Protein AF-A0A7V3HUS3-F1 (afdb_monomer)

Nearest PDB structures (foldseek):
  8jgx-assembly1_B  TM=8.316E-01  e=3.744E-03  Acinetobacter baumannii 15827
  3mdq-assembly1_A  TM=8.584E-01  e=7.652E-03  Cytophaga hutchinsonii ATCC 33406
  1t6d-assembly2_B  TM=8.579E-01  e=1.206E-02  Aquifex aeolicus VF5
  2flo-assembly2_D  TM=7.701E-01  e=3.995E-03  Escherichia coli O157:H7
  1t6c-assembly1_A  TM=8.568E-01  e=2.165E-02  Aquifex aeolicus VF5

Mean predicted aligned error: 2.53 Å

Solvent-accessible surface area (backbone atoms only — not comparable to full-atom values): 3464 Å² total; per-residue (Å²): 90,80,48,76,48,82,44,56,45,39,38,37,39,38,34,32,41,81,86,81,73,41,80,74,45,77,49,77,46,82,33,36,39,49,5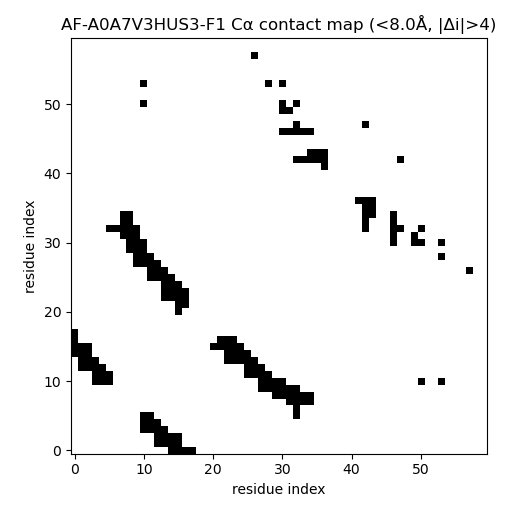4,60,23,89,81,64,77,43,71,39,70,68,25,52,48,40,45,54,52,55,54,59,69,69,72,112

Secondary structure (DSSP, 8-state):
-EEEEE-SSEEEEEEEETTTTEEEEEEEEE--TTTTHHHHSS--HHHHHHHHHHHHHH--

Radius of gyration: 13.59 Å; Cα contacts (8 Å, |Δi|>4): 92; chains: 1; bounding box: 33×13×35 Å

pLDDT: mean 96.63, std 4.29, range [66.06, 98.5]

Foldseek 3Di:
DWDWDDDQFKIKIWDADPVVRDTPDIDMDGLNQCVCCVVPVHRDPSSVVSVVVSVVVPPD

Structure (mmCIF, N/CA/C/O backbone):
data_AF-A0A7V3HUS3-F1
#
_entry.id   AF-A0A7V3HUS3-F1
#
loop_
_atom_site.group_PDB
_atom_site.id
_atom_site.type_symbol
_atom_site.label_atom_id
_atom_site.label_alt_id
_atom_site.label_comp_id
_atom_site.label_asym_id
_atom_site.label_entity_id
_atom_site.label_seq_id
_atom_site.pdbx_PDB_ins_code
_atom_site.Cartn_x
_atom_site.Cartn_y
_atom_site.Cartn_z
_atom_site.occupancy
_atom_site.B_iso_or_equiv
_atom_site.auth_seq_id
_atom_site.auth_comp_id
_atom_site.auth_asym_id
_atom_site.auth_atom_id
_atom_site.pdbx_PDB_model_num
ATOM 1 N N . MET A 1 1 ? -11.947 -2.896 9.940 1.00 93.00 1 MET A N 1
ATOM 2 C CA . MET A 1 1 ? -11.685 -3.454 8.592 1.00 93.00 1 MET A CA 1
ATOM 3 C C . MET A 1 1 ? -10.498 -2.709 8.020 1.00 93.00 1 MET A C 1
ATOM 5 O O . MET A 1 1 ? -10.440 -1.505 8.217 1.00 93.00 1 MET A O 1
ATOM 9 N N . ILE A 1 2 ? -9.568 -3.401 7.363 1.00 96.69 2 ILE A N 1
ATOM 10 C CA . ILE A 1 2 ? -8.433 -2.763 6.687 1.00 96.69 2 ILE A CA 1
ATOM 11 C C . ILE A 1 2 ? -8.687 -2.805 5.183 1.00 96.69 2 ILE A C 1
ATOM 13 O O . ILE A 1 2 ? -8.962 -3.876 4.642 1.00 96.69 2 ILE A O 1
ATOM 17 N N . ALA A 1 3 ? -8.597 -1.655 4.525 1.00 97.44 3 ALA A N 1
ATOM 18 C CA . ALA A 1 3 ? -8.588 -1.536 3.075 1.00 97.44 3 ALA A CA 1
ATOM 19 C C . ALA A 1 3 ? -7.191 -1.107 2.620 1.00 97.44 3 ALA A C 1
ATOM 21 O O . ALA A 1 3 ? -6.602 -0.201 3.207 1.00 97.44 3 ALA A O 1
ATOM 22 N N . ILE A 1 4 ? -6.667 -1.763 1.584 1.00 97.75 4 ILE A N 1
ATOM 23 C CA . ILE A 1 4 ? -5.378 -1.434 0.971 1.00 97.75 4 ILE A CA 1
ATOM 24 C C . ILE A 1 4 ? -5.627 -1.165 -0.513 1.00 97.75 4 ILE A C 1
ATOM 26 O O . ILE A 1 4 ? -6.126 -2.039 -1.220 1.00 97.75 4 ILE A O 1
ATOM 30 N N . ASP A 1 5 ? -5.274 0.034 -0.967 1.00 98.12 5 ASP A N 1
ATOM 31 C CA . ASP A 1 5 ? -5.311 0.456 -2.369 1.00 98.12 5 ASP A CA 1
ATOM 32 C C . ASP A 1 5 ? -3.871 0.577 -2.882 1.00 98.12 5 ASP A C 1
ATOM 34 O O . ASP A 1 5 ? -3.089 1.396 -2.393 1.00 98.12 5 ASP A O 1
ATOM 38 N N . LEU A 1 6 ? -3.501 -0.275 -3.840 1.00 97.94 6 LEU A N 1
ATOM 39 C CA . LEU A 1 6 ? -2.185 -0.267 -4.474 1.00 97.94 6 LEU A CA 1
ATOM 40 C C . LEU A 1 6 ? -2.300 0.319 -5.881 1.00 97.94 6 LEU A C 1
ATOM 42 O O . LEU A 1 6 ? -2.538 -0.394 -6.855 1.00 97.94 6 LEU A O 1
ATOM 46 N N . GLY A 1 7 ? -2.097 1.628 -5.981 1.00 97.56 7 GLY A N 1
ATOM 47 C CA . GLY A 1 7 ? -2.068 2.334 -7.252 1.00 97.56 7 GLY A CA 1
ATOM 48 C C . GLY A 1 7 ? -0.710 2.271 -7.956 1.00 97.56 7 GLY A C 1
ATOM 49 O O . GLY A 1 7 ? 0.324 1.895 -7.395 1.00 97.56 7 GLY A O 1
ATOM 50 N N . SER A 1 8 ? -0.697 2.746 -9.204 1.00 98.00 8 SER A N 1
ATOM 51 C CA . SER A 1 8 ? 0.514 2.861 -10.030 1.00 98.00 8 SER A CA 1
ATOM 52 C C . SER A 1 8 ? 1.575 3.787 -9.428 1.00 98.00 8 SER A C 1
ATOM 54 O O . SER A 1 8 ? 2.764 3.603 -9.680 1.00 98.00 8 SER A O 1
ATOM 56 N N . ASN A 1 9 ? 1.161 4.774 -8.628 1.00 98.19 9 ASN A N 1
ATOM 57 C CA . ASN A 1 9 ? 2.062 5.726 -7.977 1.00 98.19 9 ASN A CA 1
ATOM 58 C C . ASN A 1 9 ? 2.074 5.606 -6.448 1.00 98.19 9 ASN A C 1
ATOM 60 O O . ASN A 1 9 ? 3.127 5.740 -5.822 1.00 98.19 9 ASN A O 1
ATOM 64 N N . THR A 1 10 ? 0.915 5.351 -5.851 1.00 98.50 10 THR A N 1
ATOM 65 C CA . THR A 1 10 ? 0.684 5.545 -4.421 1.00 98.50 10 THR A CA 1
ATOM 66 C C . THR A 1 10 ? 0.055 4.295 -3.820 1.00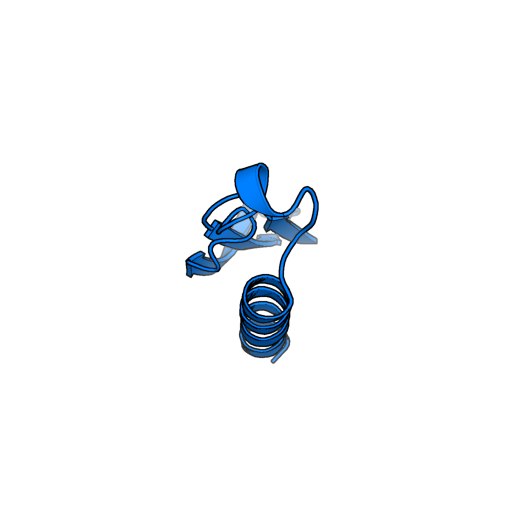 98.50 10 THR A C 1
ATOM 68 O O . THR A 1 10 ? -0.843 3.713 -4.422 1.00 98.50 10 THR A O 1
ATOM 71 N N . LEU A 1 11 ? 0.522 3.909 -2.635 1.00 98.44 11 LEU A N 1
ATOM 72 C CA . LEU A 1 11 ? -0.112 2.924 -1.768 1.00 98.44 11 LEU A CA 1
ATOM 73 C C . LEU A 1 11 ? -0.889 3.670 -0.684 1.00 98.44 11 LEU A C 1
ATOM 75 O O . LEU A 1 11 ? -0.340 4.577 -0.053 1.00 98.44 11 LEU A O 1
ATOM 79 N N . ARG A 1 12 ? -2.141 3.275 -0.459 1.00 98.50 12 ARG A N 1
ATOM 80 C CA . ARG A 1 12 ? -2.994 3.803 0.608 1.00 98.50 12 ARG A CA 1
ATOM 81 C C . ARG A 1 12 ? -3.509 2.678 1.485 1.00 98.50 12 ARG A C 1
ATOM 83 O O . ARG A 1 12 ? -3.848 1.607 0.985 1.00 98.50 12 ARG A O 1
ATOM 90 N N . VAL A 1 13 ? -3.598 2.941 2.782 1.00 98.12 13 VAL A N 1
ATOM 91 C CA . VAL A 1 13 ? -4.182 2.032 3.766 1.00 98.12 13 VAL A CA 1
ATOM 92 C C . VAL A 1 13 ? -5.176 2.803 4.613 1.00 98.12 13 VAL A C 1
ATOM 94 O O . VAL A 1 13 ? -4.870 3.890 5.095 1.00 98.12 13 VAL A O 1
ATOM 97 N N . LEU A 1 14 ? -6.357 2.224 4.790 1.00 97.62 14 LEU A N 1
ATOM 98 C CA . LEU A 1 14 ? -7.409 2.754 5.643 1.00 97.62 14 LEU A CA 1
ATOM 99 C C . LEU A 1 14 ? -7.834 1.674 6.633 1.00 97.62 14 LEU A C 1
ATOM 101 O O . LEU A 1 14 ? -8.313 0.608 6.240 1.00 97.62 14 LEU A O 1
ATOM 105 N N . GLU A 1 15 ? -7.706 1.972 7.918 1.00 9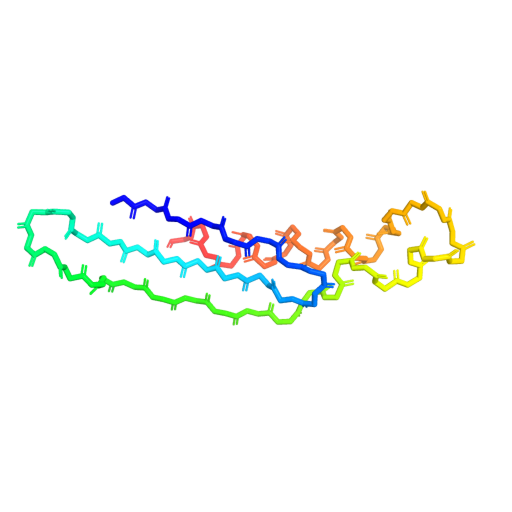7.19 15 GLU A N 1
ATOM 106 C CA . GLU A 1 15 ? -8.408 1.258 8.971 1.00 97.19 15 GLU A CA 1
ATOM 107 C C . GLU A 1 15 ? -9.746 1.940 9.229 1.00 97.19 15 GLU A C 1
ATOM 109 O O . GLU A 1 15 ? -9.814 3.136 9.501 1.00 97.19 15 GLU A O 1
ATOM 114 N N . TYR A 1 16 ? -10.824 1.168 9.150 1.00 97.69 16 TYR A N 1
ATOM 115 C CA . TYR A 1 16 ? -12.183 1.675 9.262 1.00 97.69 16 TYR A CA 1
ATOM 116 C C . TYR A 1 16 ? -12.995 0.868 10.274 1.00 97.69 16 TYR A C 1
ATOM 118 O O . TYR A 1 16 ? -13.054 -0.369 10.203 1.00 97.69 16 TYR A O 1
ATOM 126 N N . ASP A 1 17 ? -13.661 1.561 11.195 1.00 97.81 17 ASP A N 1
ATOM 127 C CA . ASP A 1 17 ? -14.675 0.975 12.061 1.00 97.81 17 ASP A CA 1
ATOM 128 C C . ASP A 1 17 ? -16.017 0.923 11.327 1.00 97.81 17 ASP A C 1
ATOM 130 O O . ASP A 1 17 ? -16.731 1.918 11.194 1.00 97.81 17 ASP A O 1
ATOM 134 N N . CYS A 1 18 ? -16.391 -0.275 10.885 1.00 95.81 18 CYS A N 1
ATOM 135 C CA . CYS A 1 18 ? -17.647 -0.508 10.179 1.00 95.81 18 CYS A CA 1
ATOM 136 C C . CYS A 1 18 ? -18.891 -0.353 11.069 1.00 95.81 18 CYS A C 1
ATOM 138 O O . CYS A 1 18 ? -19.987 -0.244 10.529 1.00 95.81 18 CYS A O 1
ATOM 140 N N . LYS A 1 19 ? -18.759 -0.366 12.405 1.00 97.19 19 LYS A N 1
ATOM 141 C CA . LYS A 1 19 ? -19.903 -0.189 13.315 1.00 97.19 19 LYS A CA 1
ATOM 142 C C . LYS A 1 19 ? -20.256 1.280 13.480 1.00 97.19 19 LYS A C 1
ATOM 144 O O . LYS A 1 19 ? -21.424 1.639 13.381 1.00 97.19 19 LYS A O 1
ATOM 149 N N . SER A 1 20 ? -19.254 2.117 13.746 1.00 97.19 20 SER A N 1
ATOM 150 C CA . SER A 1 20 ? -19.456 3.562 13.891 1.00 97.19 20 SER A CA 1
ATOM 151 C C . SER A 1 20 ? -19.372 4.333 12.572 1.00 97.19 20 SER A C 1
ATOM 153 O O . SER A 1 20 ? -19.666 5.527 12.566 1.00 97.19 20 SER A O 1
ATOM 155 N N . ALA A 1 21 ? -19.014 3.656 11.474 1.00 95.69 21 ALA A N 1
ATOM 156 C CA . ALA A 1 21 ? -18.792 4.233 10.151 1.00 95.69 21 ALA A CA 1
ATOM 157 C C . ALA A 1 21 ? -17.736 5.356 10.164 1.00 95.69 21 ALA A C 1
ATOM 159 O O . ALA A 1 21 ? -17.941 6.436 9.604 1.00 95.69 21 ALA A O 1
ATOM 160 N N . LYS A 1 22 ? -16.595 5.106 10.821 1.00 97.00 22 LYS A N 1
ATOM 161 C CA . LYS A 1 22 ? -15.515 6.091 10.983 1.00 97.00 22 LYS A CA 1
ATOM 162 C C . LYS A 1 22 ? -14.149 5.538 10.574 1.00 97.00 22 LYS A C 1
ATOM 164 O O . LYS A 1 22 ? -1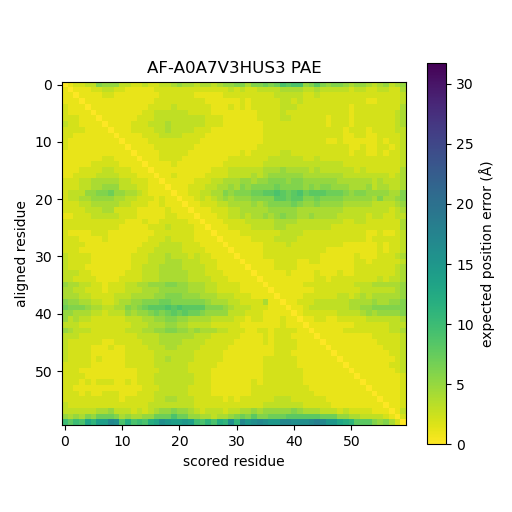3.862 4.377 10.876 1.00 97.00 22 LYS A O 1
ATOM 169 N N . PRO A 1 23 ? -13.285 6.361 9.952 1.00 96.25 23 PRO A N 1
ATOM 170 C CA . PRO A 1 23 ? -11.874 6.027 9.811 1.00 96.25 23 PRO A CA 1
ATOM 171 C C . PRO A 1 23 ? -11.214 6.018 11.198 1.00 96.25 23 PRO A C 1
ATOM 173 O O . PRO A 1 23 ? -11.468 6.898 12.022 1.00 96.25 23 PRO A O 1
ATOM 176 N N . LEU A 1 24 ? -10.402 4.998 11.463 1.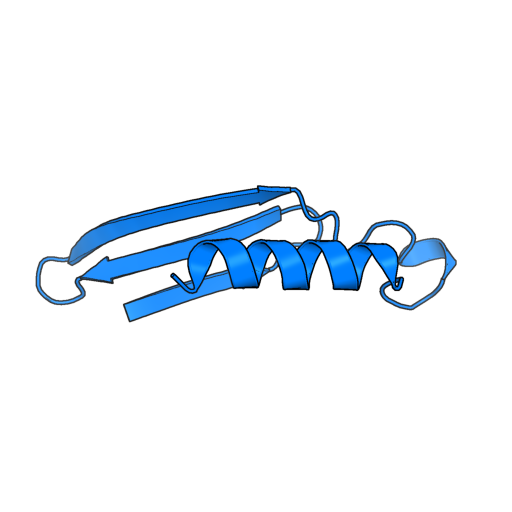00 97.12 24 LEU A N 1
ATOM 177 C CA . LEU A 1 24 ? -9.591 4.866 12.676 1.00 97.12 24 LEU A CA 1
ATOM 178 C C . LEU A 1 24 ? -8.136 5.268 12.417 1.00 97.12 24 LEU A C 1
ATOM 180 O O . LEU A 1 24 ? -7.520 5.902 13.269 1.00 97.12 24 LEU A O 1
ATOM 184 N N . SER A 1 25 ? -7.602 4.915 11.247 1.00 96.25 25 SER A N 1
ATOM 185 C CA . SER A 1 25 ? -6.228 5.214 10.847 1.00 96.25 25 SER A CA 1
ATOM 186 C C . SER A 1 25 ? -6.121 5.290 9.329 1.00 96.25 25 SER A C 1
ATOM 188 O O . SER A 1 25 ? -6.792 4.546 8.614 1.00 96.25 25 SER A O 1
ATOM 190 N N . GLU A 1 26 ? -5.266 6.180 8.840 1.00 97.00 26 GLU A N 1
ATOM 191 C CA . GLU A 1 26 ? -4.997 6.380 7.420 1.00 97.00 26 GLU A CA 1
ATOM 192 C C . GLU A 1 26 ? -3.490 6.466 7.191 1.00 97.00 26 GLU A C 1
ATOM 194 O O . GLU A 1 26 ? -2.752 7.068 7.973 1.00 97.00 26 GLU A O 1
ATOM 199 N N . TYR A 1 27 ? -3.034 5.871 6.096 1.00 97.81 27 TYR A N 1
ATOM 200 C CA . TYR A 1 27 ? -1.648 5.927 5.660 1.00 97.81 27 TYR A CA 1
ATOM 201 C C . TYR A 1 27 ? -1.589 6.072 4.144 1.00 97.81 27 TYR A C 1
ATOM 203 O O . TYR A 1 27 ? -2.300 5.381 3.414 1.00 97.81 27 TYR A O 1
ATOM 211 N N . GLU A 1 28 ? -0.696 6.934 3.667 1.00 97.94 28 GLU A N 1
ATOM 212 C CA . GLU A 1 28 ? -0.416 7.116 2.248 1.00 97.94 28 GLU A CA 1
ATOM 213 C C . GLU A 1 28 ? 1.096 7.189 2.017 1.00 97.94 28 GLU A C 1
ATOM 215 O O . GLU A 1 28 ? 1.810 7.908 2.719 1.00 97.94 28 GLU A O 1
ATOM 220 N N . LYS A 1 29 ? 1.591 6.473 0.999 1.00 98.19 29 LYS A N 1
ATOM 221 C CA . LYS A 1 29 ? 2.991 6.561 0.577 1.00 98.19 29 LYS A CA 1
ATOM 222 C C . LYS A 1 29 ? 3.160 6.422 -0.927 1.00 98.19 29 LYS A C 1
ATOM 224 O O . LYS A 1 29 ? 2.598 5.534 -1.567 1.00 98.19 29 LYS A O 1
ATOM 229 N N . VAL A 1 30 ? 4.011 7.274 -1.494 1.00 98.31 30 VAL A N 1
ATOM 230 C CA . VAL A 1 30 ? 4.454 7.153 -2.886 1.00 98.31 30 VAL A CA 1
ATOM 231 C C . VAL A 1 30 ? 5.419 5.972 -3.005 1.00 98.31 30 VAL A C 1
ATOM 233 O O . VAL A 1 30 ? 6.495 5.971 -2.410 1.00 98.31 30 VAL A O 1
ATOM 236 N N . VAL A 1 31 ? 5.035 4.976 -3.799 1.00 97.94 31 VAL A N 1
ATOM 237 C CA . VAL A 1 31 ? 5.790 3.729 -4.030 1.00 97.94 31 VAL A CA 1
ATOM 238 C C . VAL A 1 31 ? 6.168 3.528 -5.499 1.00 97.94 31 VAL A C 1
ATOM 240 O O . VAL A 1 31 ? 7.015 2.691 -5.798 1.00 97.94 31 VAL A O 1
ATOM 243 N N . LYS A 1 32 ? 5.567 4.313 -6.407 1.00 98.12 32 LYS A N 1
ATOM 244 C CA . LYS A 1 32 ? 5.777 4.280 -7.863 1.00 98.12 32 LYS A CA 1
ATOM 245 C C . LYS A 1 32 ? 5.779 2.855 -8.435 1.00 98.12 32 LYS A C 1
ATOM 247 O O . LYS A 1 32 ? 6.701 2.457 -9.136 1.00 98.12 32 LYS A O 1
ATOM 252 N N . THR A 1 33 ? 4.742 2.076 -8.137 1.00 97.88 33 THR A N 1
ATOM 253 C CA . THR A 1 33 ? 4.593 0.684 -8.592 1.00 97.88 33 THR A CA 1
ATOM 254 C C . THR A 1 33 ? 4.813 0.513 -10.099 1.00 97.88 33 THR A C 1
ATOM 256 O O . THR A 1 33 ? 5.463 -0.439 -10.515 1.00 97.88 33 THR A O 1
ATOM 259 N N . ALA A 1 34 ? 4.318 1.447 -10.917 1.00 98.12 34 ALA A N 1
ATOM 260 C CA . ALA A 1 34 ? 4.408 1.385 -12.378 1.00 98.12 34 ALA A CA 1
ATOM 261 C C . ALA A 1 34 ? 5.675 2.037 -12.972 1.00 98.12 34 ALA A C 1
ATOM 263 O O . ALA A 1 34 ? 5.780 2.161 -14.190 1.00 98.12 34 ALA A O 1
ATOM 264 N N . ASP A 1 35 ? 6.624 2.469 -12.141 1.00 98.00 35 ASP A N 1
ATOM 265 C CA . ASP A 1 35 ? 7.916 3.010 -12.582 1.00 98.00 35 ASP A CA 1
ATOM 266 C C . ASP A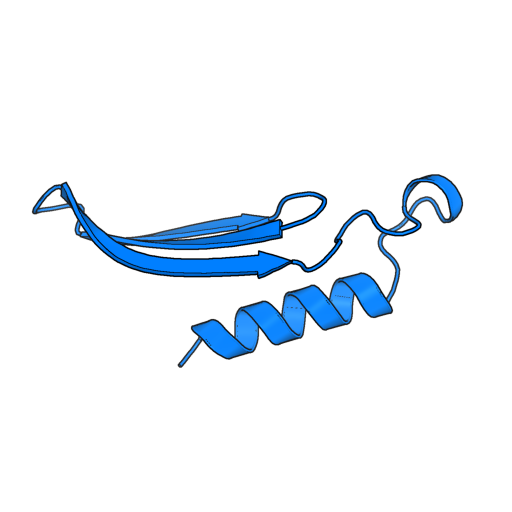 1 35 ? 8.634 2.003 -13.496 1.00 98.00 35 ASP A C 1
ATOM 268 O O . ASP A 1 35 ? 8.844 0.853 -13.106 1.00 98.00 35 ASP A O 1
ATOM 272 N N . GLY A 1 36 ? 8.962 2.399 -14.726 1.00 96.69 36 GLY A N 1
ATOM 273 C CA . GLY A 1 36 ? 9.613 1.522 -15.706 1.00 96.69 36 GLY A CA 1
ATOM 274 C C . GLY A 1 36 ? 8.742 0.382 -16.267 1.00 96.69 36 GLY A C 1
ATOM 275 O O . GLY A 1 36 ? 9.256 -0.490 -16.968 1.00 96.69 36 GLY A O 1
ATOM 276 N N . LEU A 1 37 ? 7.445 0.313 -15.934 1.00 97.44 37 LEU A N 1
ATOM 277 C CA . LEU A 1 37 ? 6.588 -0.818 -16.320 1.00 97.44 37 LEU A CA 1
ATOM 278 C C . LEU A 1 37 ? 6.370 -0.890 -17.837 1.00 97.44 37 LEU A C 1
ATOM 280 O O . LEU A 1 37 ? 6.336 -1.985 -18.396 1.00 97.44 37 LEU A O 1
ATOM 284 N N . ALA A 1 38 ? 6.223 0.260 -18.498 1.00 96.94 38 ALA A N 1
ATOM 285 C CA . ALA A 1 38 ? 6.016 0.323 -19.943 1.00 96.94 38 ALA A CA 1
ATOM 286 C C . ALA A 1 38 ? 7.266 -0.132 -20.716 1.00 96.94 38 ALA A C 1
ATOM 288 O O . ALA A 1 38 ? 7.155 -0.731 -21.781 1.00 96.94 38 ALA A O 1
ATOM 289 N N . GLU A 1 39 ? 8.446 0.121 -20.155 1.00 96.12 39 GLU A N 1
ATOM 290 C CA . GLU A 1 39 ? 9.748 -0.191 -20.730 1.00 96.12 39 GLU A CA 1
ATOM 291 C C . GLU A 1 39 ? 10.153 -1.649 -20.482 1.00 96.12 39 GLU A C 1
ATOM 293 O O . GLU A 1 39 ? 10.717 -2.298 -21.362 1.00 96.12 39 GLU A O 1
ATOM 298 N N . HIS A 1 40 ? 9.870 -2.177 -19.289 1.00 93.31 40 HIS A N 1
ATOM 299 C CA . HIS A 1 40 ? 10.307 -3.512 -18.871 1.00 93.31 40 HIS A CA 1
ATOM 300 C C . HIS A 1 40 ? 9.236 -4.598 -19.030 1.00 93.31 40 HIS A C 1
ATOM 302 O O . HIS A 1 40 ? 9.542 -5.782 -18.880 1.00 93.31 40 HIS A O 1
ATOM 308 N N . GLY A 1 41 ? 7.974 -4.224 -19.268 1.00 97.00 41 GLY A N 1
ATOM 309 C CA . GLY A 1 41 ? 6.841 -5.155 -19.343 1.00 97.00 41 GLY A CA 1
ATOM 310 C C . GLY A 1 41 ? 6.528 -5.874 -18.023 1.00 97.00 41 GLY A C 1
ATOM 311 O O . GLY A 1 41 ? 5.710 -6.790 -17.995 1.00 97.00 41 GLY 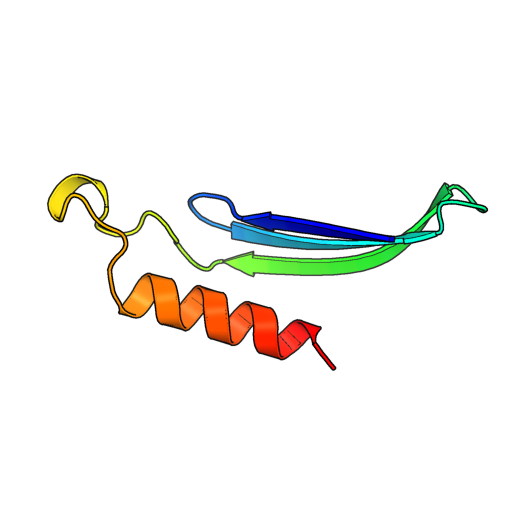A O 1
ATOM 312 N N . SER A 1 42 ? 7.187 -5.487 -16.928 1.00 97.50 42 SER A N 1
ATOM 313 C CA . SER A 1 42 ? 7.033 -6.060 -15.591 1.00 97.50 42 SER A CA 1
ATOM 314 C C . SER A 1 42 ? 7.357 -5.025 -14.512 1.00 97.50 42 SER A C 1
ATOM 316 O O . SER A 1 42 ? 8.041 -4.031 -14.765 1.00 97.50 42 SER A O 1
ATOM 318 N N . ILE A 1 43 ? 6.840 -5.239 -13.299 1.00 97.88 43 ILE A N 1
ATOM 319 C CA . ILE A 1 43 ? 7.154 -4.389 -12.148 1.00 97.88 43 ILE A CA 1
ATOM 320 C C . ILE A 1 43 ? 8.604 -4.657 -11.751 1.00 97.88 43 ILE A C 1
ATOM 322 O O . ILE A 1 43 ? 8.970 -5.789 -11.433 1.00 97.88 43 ILE A O 1
ATOM 326 N N . ASN A 1 44 ? 9.428 -3.612 -11.759 1.00 97.12 44 ASN A N 1
ATOM 327 C CA . ASN A 1 44 ? 10.847 -3.761 -11.474 1.00 97.12 44 ASN A CA 1
ATOM 328 C C . ASN A 1 44 ? 11.118 -4.037 -9.970 1.00 97.12 44 ASN A C 1
ATOM 330 O O . ASN A 1 44 ? 10.299 -3.678 -9.112 1.00 97.12 44 ASN A O 1
ATOM 334 N N . PRO A 1 45 ? 12.281 -4.620 -9.617 1.00 97.62 45 PRO A N 1
ATOM 335 C CA . PRO A 1 45 ? 12.614 -4.962 -8.232 1.00 97.62 45 PRO A CA 1
ATOM 336 C C . PRO A 1 45 ? 12.601 -3.781 -7.251 1.00 97.62 45 PRO A C 1
ATOM 338 O O . PRO A 1 45 ? 12.158 -3.947 -6.117 1.00 97.62 45 PRO A O 1
ATOM 341 N N . ALA A 1 46 ? 13.024 -2.586 -7.675 1.00 97.38 46 ALA A N 1
ATOM 342 C CA . ALA A 1 46 ? 13.032 -1.401 -6.817 1.00 97.38 46 ALA A CA 1
ATOM 343 C C . ALA A 1 46 ? 11.604 -0.935 -6.480 1.00 97.38 46 ALA A C 1
ATOM 345 O O . ALA A 1 46 ? 11.321 -0.533 -5.351 1.00 97.38 46 ALA A O 1
ATOM 346 N N . SER A 1 47 ? 10.671 -1.032 -7.431 1.00 97.81 47 SER A N 1
ATOM 347 C CA . SER A 1 47 ? 9.246 -0.792 -7.181 1.00 97.81 47 SER A CA 1
ATOM 348 C C . SER A 1 47 ? 8.657 -1.809 -6.204 1.00 97.81 47 SER A C 1
ATOM 350 O O . SER A 1 47 ? 7.954 -1.411 -5.276 1.00 97.81 47 SER A O 1
ATOM 352 N N . ILE A 1 48 ? 8.988 -3.097 -6.351 1.00 98.06 48 ILE A N 1
ATOM 353 C CA . ILE A 1 48 ? 8.563 -4.146 -5.407 1.00 98.06 48 ILE A CA 1
ATOM 354 C C . ILE A 1 48 ? 9.094 -3.850 -3.999 1.00 98.06 48 ILE A C 1
ATOM 356 O O . ILE A 1 48 ? 8.332 -3.893 -3.034 1.00 98.06 48 ILE A O 1
ATOM 360 N N . GLU A 1 49 ? 10.376 -3.503 -3.871 1.00 98.44 49 GLU A N 1
ATOM 361 C CA . GLU A 1 49 ? 10.994 -3.174 -2.585 1.00 98.44 49 GLU A CA 1
ATOM 362 C C . GLU A 1 49 ? 10.293 -1.993 -1.901 1.00 98.44 49 GLU A C 1
ATOM 364 O O . GLU A 1 49 ? 9.921 -2.102 -0.731 1.00 98.44 49 GLU A O 1
ATOM 369 N N . ARG A 1 50 ? 10.021 -0.900 -2.632 1.00 98.31 50 ARG A N 1
ATOM 370 C CA . ARG A 1 50 ? 9.285 0.262 -2.098 1.00 98.31 50 ARG A CA 1
ATOM 371 C C . ARG A 1 50 ? 7.911 -0.126 -1.552 1.00 98.31 50 ARG A C 1
ATOM 373 O O . ARG A 1 50 ? 7.550 0.320 -0.463 1.00 98.31 50 ARG A O 1
ATOM 380 N N . VAL A 1 51 ? 7.165 -0.963 -2.278 1.00 98.19 51 VAL A N 1
ATOM 381 C CA . VAL A 1 51 ? 5.847 -1.457 -1.845 1.00 98.19 51 VAL A CA 1
ATOM 382 C C . VAL A 1 51 ? 5.969 -2.305 -0.579 1.00 98.19 51 VAL A C 1
ATOM 384 O O . VAL A 1 51 ? 5.250 -2.067 0.389 1.00 98.19 51 VAL A O 1
ATOM 387 N N . VAL A 1 52 ? 6.901 -3.261 -0.543 1.00 98.19 52 VAL A N 1
ATOM 388 C CA . VAL A 1 52 ? 7.099 -4.141 0.622 1.00 98.19 52 VAL A CA 1
ATOM 389 C C . VAL A 1 52 ? 7.529 -3.347 1.856 1.00 98.19 52 VAL A C 1
ATOM 391 O O . VAL A 1 52 ? 7.046 -3.616 2.955 1.00 98.19 52 VAL A O 1
ATOM 394 N N . VAL A 1 53 ? 8.412 -2.359 1.698 1.00 98.12 53 VAL A N 1
ATOM 395 C CA . VAL A 1 53 ? 8.822 -1.469 2.793 1.00 98.12 53 VAL A CA 1
ATOM 396 C C . VAL A 1 53 ? 7.631 -0.661 3.309 1.00 98.12 53 VAL A C 1
ATOM 398 O O . VAL A 1 53 ? 7.420 -0.625 4.518 1.00 98.12 53 VAL A O 1
ATOM 401 N N . ALA A 1 54 ? 6.817 -0.077 2.423 1.00 97.62 54 ALA A N 1
ATOM 402 C CA . ALA A 1 54 ? 5.611 0.656 2.816 1.00 97.62 54 ALA A CA 1
ATOM 403 C C . ALA A 1 54 ? 4.622 -0.229 3.598 1.00 97.62 54 ALA A C 1
ATOM 405 O O . ALA A 1 54 ? 4.109 0.179 4.636 1.00 97.62 54 ALA A O 1
ATOM 406 N N . LEU A 1 55 ? 4.416 -1.477 3.162 1.00 97.06 55 LEU A N 1
ATOM 407 C CA . LEU A 1 55 ? 3.569 -2.440 3.874 1.00 97.06 5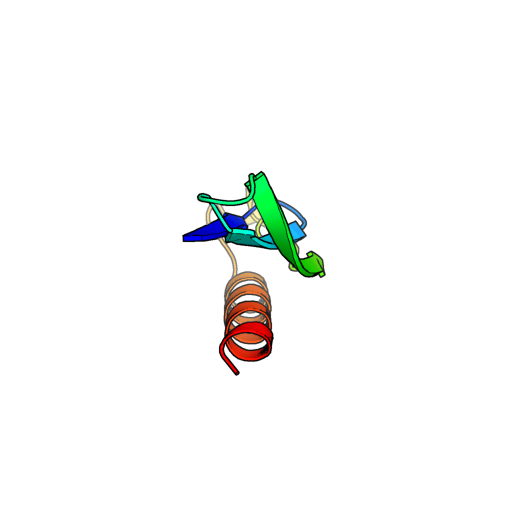5 LEU A CA 1
ATOM 408 C C . LEU A 1 55 ? 4.111 -2.789 5.267 1.00 97.06 55 LEU A C 1
ATOM 410 O O . LEU A 1 55 ? 3.337 -2.937 6.207 1.00 97.06 55 LEU A O 1
ATOM 414 N N . LYS A 1 56 ? 5.435 -2.896 5.430 1.00 97.00 56 LYS A N 1
ATOM 415 C CA . LYS A 1 56 ? 6.061 -3.161 6.738 1.00 97.00 56 LYS A CA 1
ATOM 416 C C . LYS A 1 56 ? 5.962 -1.979 7.704 1.00 97.00 56 LYS A C 1
ATOM 418 O O . LYS A 1 56 ? 5.982 -2.192 8.913 1.00 97.00 56 LYS A O 1
ATOM 423 N N . GLU A 1 57 ? 5.878 -0.750 7.199 1.00 95.50 57 GLU A N 1
ATOM 424 C CA . GLU A 1 57 ? 5.712 0.448 8.033 1.00 95.50 57 GLU A CA 1
ATOM 425 C C . GLU A 1 57 ? 4.342 0.491 8.719 1.00 95.50 57 GLU A C 1
ATOM 427 O O . GLU A 1 57 ? 4.262 0.937 9.860 1.00 95.50 57 GLU A O 1
ATOM 432 N N . VAL A 1 58 ? 3.298 -0.017 8.057 1.00 93.12 58 VAL A N 1
ATOM 433 C CA . VAL A 1 58 ? 1.912 -0.026 8.564 1.00 93.12 58 VAL A CA 1
ATOM 434 C C . VAL A 1 58 ? 1.519 -1.305 9.300 1.00 93.12 58 VAL A C 1
ATOM 436 O O . VAL A 1 58 ? 0.418 -1.397 9.827 1.00 93.12 58 VAL A O 1
ATOM 439 N N . GLN A 1 59 ? 2.389 -2.316 9.322 1.00 88.75 59 GLN A N 1
ATOM 440 C CA . GLN A 1 59 ? 2.109 -3.608 9.956 1.00 88.75 59 GLN A CA 1
ATOM 441 C C . GLN A 1 59 ? 2.295 -3.589 11.487 1.00 88.75 59 GLN A C 1
ATOM 443 O O . GLN A 1 59 ? 2.144 -4.630 12.125 1.00 88.75 59 GLN A O 1
ATOM 448 N N . LYS A 1 60 ? 2.696 -2.447 12.055 1.00 66.06 60 LYS A N 1
ATOM 449 C CA . LYS A 1 60 ? 3.053 -2.289 13.470 1.00 66.06 60 LYS A CA 1
ATOM 450 C C . LYS A 1 60 ? 1.882 -1.853 14.333 1.00 66.06 60 LYS A C 1
ATOM 452 O O . LYS A 1 60 ? 1.101 -1.002 13.863 1.00 66.06 60 LYS A O 1
#

Sequence (60 aa):
MIAIDLGSNTLRVLEYDCKSAKPLSEYEKVVKTADGLAEHGSINPASIERVVVALKEVQK

=== Feature glossary ===
Key to the feature types in this record:

Secondary structure (8-state, DSSP). Secondary structure is the local, repeating backbone conformation. DSSP classifies it into eight states by reading the hydrogen-bond network: three helix types (H, G, I), two β types (E, B), two non-regular types (T, S), and unstructured coil (-).

Backbone torsions (φ/ψ). Backbone dihedral angles. Every residue except chain termini has a φ (preceding-C → N → Cα → C) and a ψ (N → Cα → C → next-N). They are reported in degrees following the IUPAC sign convention. Secondary structure is essentially a statement about which (φ, ψ) basin each residue occupies.

Predicted aligned error. Predicted Aligned Error (PAE) is an AlphaFold confidence matrix: entry (i, j) is the expected error in the position of resi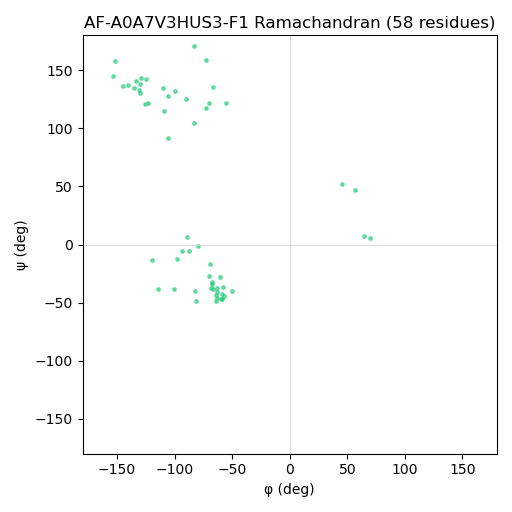due j, in ångströms, when the prediction is superimposed on the true structure at residue i. Low PAE within a block of residues means that block is internally rigid and well-predicted; high PAE between two blocks means their relative placement is uncertain even if each block individually is confident.

B-factor. B-factor (Debye–Waller factor) reflects atomic displacement in the crystal lattice. It is an experimental observable (units Å²), not a prediction; low values mean the atom is pinned down, high values mean it moves or is heterogeneous across the crystal.

Secondary structure (3-state, P-SEA). Three-state secondary structure (P-SEA) collapses the eight DSSP classes into helix (a), strand (b), and coil (c). P-SEA assigns these from Cα geometry alone — distances and angles — without requiring backbone oxygens, so it works on any Cα trace.

Sequence. Primary structure: the covalent order of the twenty standard amino acids along the backbone. Two proteins with the same sequence will (almost always) fold to the same structure; two with 30% identity often share a fold but not the details.

pLDDT. pLDDT is the predicted lDDT-Cα score: AlphaFold's confidence that the local environment of each residue (all inter-atomic distances within 15 Å) is correctly placed. It is a per-residue number between 0 and 100, with higher meaning more reliable.

InterPro / GO / CATH / organism. Functional annotations link the protein to curated databases. InterPro entries identify conserved domains and families by matching the sequence against member-database signatures (Pfam, PROSITE, CDD, …). Gene Ontology (GO) terms describe molecular function, biological process, and cellular component in a controlled vocabulary. CATH places the structure in a hierarchical fold classification (Class/Architecture/Topology/Homologous-superfamily). The organism is the source species.

Contact-map, Ramachandran, and PAE plots. Three diagnostic plots accompany the record. The Cα contact map visualizes the tertiary structure as a 2D adjacency matrix (8 Å cutoff, sequence-local contacts suppressed). The Ramachandran plot shows the distribution of backbone (φ, ψ) torsions, with points in the α and β basins reflecting secondary structure content. The PAE plot shows AlphaFold's inter-residue confidence as a color matrix.

mmCIF coordinates. The mmCIF table is the protein's shape written out atom by atom. For each backbone N, Cα, C, and carbonyl O, it records an (x, y, z) coordinate triple in Å plus the residue type, chain letter, and residue number.

Radius of gyration, Cα contacts, bounding box. Three whole-structure scalars: the radius of gyration (RMS distance of Cα from centroid, in Å), the count of Cα–Cα contacts (pairs closer than 8 Å and separated by more than four residues in sequence — i.e. tertiary, not local, contacts), and the bounding-box dimensions. Together they distinguish compact globular folds from extended fibres or disordered chains.

Foldseek 3Di. The Foldseek 3Di string encodes local tertiary geometry as a 20-letter alphabet — one character per residue — derived from the relative positions of nearby Cα atoms. Unlike the amino-acid sequence, 3Di is a direct function of the 3D structure, so two proteins with the same fold have similar 3Di strings even at low sequence identity.

Rendered structure images. Six rendered views show the 3D structure from the faces of a cube — i.e. along ±x, ±y, ±z. Rendering representation is drawn randomly per protein from cartoon (secondary-structure ribbons), sticks (backbone bonds), or molecular surface; coloring is either N→C rainbow (blue at the N-terminus through red at the C-terminus) or one color per chain.

Nearest PDB structures. The Foldseek neighbor list gives the closest experimentally determined structures in the PDB, ranked by structural alignment. TM-score near 1 means near-identical fold; near 0.3 means only rough topology match. This is how one finds what a novel AlphaFold prediction most resembles in the solved-structure universe.

Solvent-accessible surface area. SASA measures how much of the protein is reachable by solvent. It is computed by rolling a water-sized probe over the atomic surface and summing the exposed area (Å²). Per-residue SASA distinguishes core (buried, low SASA) from surface (exposed, high SASA) residues; total SASA is a whole-molecule size measure.